Protein AF-A0A4P7ZXP9-F1 (afdb_monomer)

Solvent-accessible surface area (backbone atoms only — not comparable to full-atom values): 6435 Å² total; per-residue (Å²): 137,90,80,90,81,90,74,92,71,78,77,80,91,76,84,67,70,82,79,66,76,79,68,63,56,69,75,55,45,57,50,53,50,53,53,48,54,51,50,50,55,49,53,54,51,52,51,54,52,48,46,54,51,49,39,54,50,16,63,77,66,77,46,70,53,72,69,58,46,53,49,48,53,51,47,37,54,46,38,38,76,75,67,73,41,49,72,68,57,36,49,57,46,41,36,76,59,64,78,42,81,76,92,124

Secondary structure (DSSP, 8-state):
------------S-SSSTTSSS---HHHHHHHHHHHHHHHHHHHHHHHHHHHHHHHHHHHHTS--HHHHHHHHHHHHHHHHHS---HHHHHHHHHHTTSS----

Sequence (104 aa):
MLSWTRSCLTPPALQQDQANELTLPPFQQDHAFAVFEQGDWLAELDLLQLGSALQRSAIARGGYDGRSFDVMVAIADVLEADHGWSFEQSDSWLERMGLWEEEV

Structure (mmCIF, N/CA/C/O backbone):
data_AF-A0A4P7ZXP9-F1
#
_entry.id   AF-A0A4P7ZXP9-F1
#
loop_
_atom_site.group_PDB
_atom_site.id
_atom_site.type_symbol
_atom_site.label_atom_id
_atom_site.label_alt_id
_atom_site.label_comp_id
_atom_site.label_asym_id
_atom_site.label_entity_id
_atom_site.label_seq_id
_atom_site.pdbx_PDB_ins_code
_atom_site.Cartn_x
_atom_site.Cartn_y
_atom_site.Cartn_z
_atom_site.occupancy
_atom_site.B_iso_or_equiv
_atom_site.auth_seq_id
_atom_site.auth_comp_id
_atom_site.auth_asym_id
_atom_site.auth_atom_id
_atom_site.pdbx_PDB_model_num
ATOM 1 N N . MET A 1 1 ? 36.670 -49.813 -47.494 1.00 40.72 1 MET A N 1
ATOM 2 C CA . MET A 1 1 ? 36.821 -48.909 -48.653 1.00 40.72 1 MET A CA 1
ATOM 3 C C . MET A 1 1 ? 37.232 -47.541 -48.134 1.00 40.72 1 MET A C 1
ATOM 5 O O . MET A 1 1 ? 36.515 -46.973 -47.324 1.00 40.72 1 MET A O 1
ATOM 9 N N . LEU A 1 2 ? 38.424 -47.083 -48.518 1.00 45.22 2 LEU A N 1
ATOM 10 C CA . LEU A 1 2 ? 38.931 -45.731 -48.275 1.00 45.22 2 LEU A CA 1
ATOM 11 C C . LEU A 1 2 ? 38.349 -44.790 -49.336 1.00 45.22 2 LEU A C 1
ATOM 13 O O . LEU A 1 2 ? 38.459 -45.117 -50.511 1.00 45.22 2 LEU A O 1
ATOM 17 N N . SER A 1 3 ? 37.816 -43.636 -48.930 1.00 38.38 3 SER A N 1
ATOM 18 C CA . SER A 1 3 ? 38.242 -42.318 -49.438 1.00 38.38 3 SER A CA 1
ATOM 19 C C . SER A 1 3 ? 37.337 -41.217 -48.883 1.00 38.38 3 SER A C 1
ATOM 21 O O . SER A 1 3 ? 36.157 -41.132 -49.211 1.00 38.38 3 SER A O 1
ATOM 23 N N . TRP A 1 4 ? 37.928 -40.360 -48.057 1.00 39.16 4 TRP A N 1
ATOM 24 C CA . TRP A 1 4 ? 37.419 -39.037 -47.736 1.00 39.16 4 TRP A CA 1
ATOM 25 C C . TRP A 1 4 ? 37.588 -38.141 -48.968 1.00 39.16 4 TRP A C 1
ATOM 27 O O . TRP A 1 4 ? 38.711 -37.969 -49.437 1.00 39.16 4 TRP A O 1
ATOM 37 N N . THR A 1 5 ? 36.514 -37.526 -49.460 1.00 55.47 5 THR A N 1
ATOM 38 C CA . THR A 1 5 ? 36.610 -36.354 -50.341 1.00 55.47 5 THR A CA 1
ATOM 39 C C . THR A 1 5 ? 36.014 -35.157 -49.626 1.00 55.47 5 THR A C 1
ATOM 41 O O . THR A 1 5 ? 34.801 -34.980 -49.535 1.00 55.47 5 THR A O 1
ATOM 44 N N . ARG A 1 6 ? 36.918 -34.340 -49.092 1.00 47.84 6 ARG A N 1
ATOM 45 C CA . ARG A 1 6 ? 36.674 -32.973 -48.656 1.00 47.84 6 ARG A CA 1
ATOM 46 C C . ARG A 1 6 ? 36.411 -32.131 -49.907 1.00 47.84 6 ARG A C 1
ATOM 48 O O . ARG A 1 6 ? 37.360 -31.762 -50.589 1.00 47.84 6 ARG A O 1
ATOM 55 N N . SER A 1 7 ? 35.149 -31.827 -50.194 1.00 47.22 7 SER A N 1
ATOM 56 C CA . SER A 1 7 ? 34.789 -30.740 -51.107 1.00 47.22 7 SER A CA 1
ATOM 57 C C . SER A 1 7 ? 34.200 -29.607 -50.286 1.00 47.22 7 SER A C 1
ATOM 59 O O . SER A 1 7 ? 33.078 -29.685 -49.796 1.00 47.22 7 SER A O 1
ATOM 61 N N . CYS A 1 8 ? 35.008 -28.565 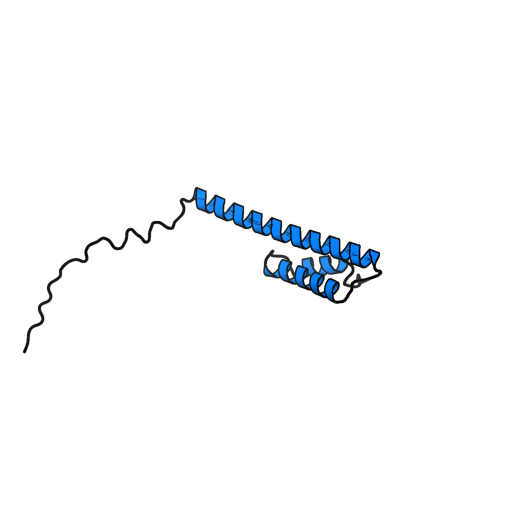-50.108 1.00 53.94 8 CYS A N 1
ATOM 62 C CA . CYS A 1 8 ? 34.561 -27.263 -49.650 1.00 53.94 8 CYS A CA 1
ATOM 63 C C . CYS A 1 8 ? 33.568 -26.720 -50.685 1.00 53.94 8 CYS A C 1
ATOM 65 O O . CYS A 1 8 ? 33.981 -26.290 -51.759 1.00 53.94 8 CYS A O 1
ATOM 67 N N . LEU A 1 9 ? 32.276 -26.757 -50.373 1.00 42.50 9 LEU A N 1
ATOM 68 C CA . LEU A 1 9 ? 31.269 -25.969 -51.069 1.00 42.50 9 LEU A CA 1
ATOM 69 C C . LEU A 1 9 ? 30.574 -25.107 -50.021 1.00 42.50 9 LEU A C 1
ATOM 71 O O . LEU A 1 9 ? 29.904 -25.587 -49.113 1.00 42.50 9 LEU A O 1
ATOM 75 N N . THR A 1 10 ? 30.902 -23.830 -50.137 1.00 50.47 10 THR A N 1
ATOM 76 C CA . THR A 1 10 ? 30.370 -22.632 -49.501 1.00 50.47 10 THR A CA 1
ATOM 77 C C . THR A 1 10 ? 28.924 -22.799 -49.017 1.00 50.47 10 THR A C 1
ATOM 79 O O . THR A 1 10 ? 28.081 -23.224 -49.810 1.00 50.47 10 THR A O 1
ATOM 82 N N . PRO A 1 11 ? 28.587 -22.433 -47.766 1.00 42.31 11 PRO A N 1
ATOM 83 C CA . PRO A 1 11 ? 27.184 -22.293 -47.397 1.00 42.31 11 PRO A CA 1
ATOM 84 C C . PRO A 1 11 ? 26.558 -21.209 -48.292 1.00 42.31 11 PRO A C 1
ATOM 86 O O . PRO A 1 11 ? 27.217 -20.193 -48.544 1.00 42.31 11 PRO A O 1
ATOM 89 N N . PRO A 1 12 ? 25.319 -21.375 -48.794 1.00 42.91 12 PRO A N 1
ATOM 90 C CA . PRO A 1 12 ? 24.595 -20.239 -49.335 1.00 42.91 12 PRO A CA 1
ATOM 91 C C . PRO A 1 12 ? 24.464 -19.218 -48.201 1.00 42.91 12 PRO A C 1
ATOM 93 O O . PRO A 1 12 ? 23.829 -19.468 -47.178 1.00 42.91 12 PRO A O 1
ATOM 96 N N . ALA A 1 13 ? 25.146 -18.089 -48.367 1.00 47.12 13 ALA A N 1
ATOM 97 C CA . ALA A 1 13 ? 25.069 -16.931 -47.497 1.00 47.12 13 ALA A CA 1
ATOM 98 C C . ALA A 1 13 ? 23.676 -16.297 -47.625 1.00 47.12 13 ALA A C 1
ATOM 100 O O . ALA A 1 13 ? 23.509 -15.306 -48.319 1.00 47.12 13 ALA A O 1
ATOM 101 N N . LEU A 1 14 ? 22.668 -16.912 -47.005 1.00 47.22 14 LEU A N 1
ATOM 102 C CA . LEU A 1 14 ? 21.314 -16.365 -46.847 1.00 47.22 14 LEU A CA 1
ATOM 103 C C . LEU A 1 14 ? 20.696 -16.769 -45.497 1.00 47.22 14 LEU A C 1
ATOM 105 O O . LEU A 1 14 ? 19.488 -16.924 -45.374 1.00 47.22 14 LEU A O 1
ATOM 109 N N . GLN A 1 15 ? 21.520 -16.932 -44.459 1.00 45.09 15 GLN A N 1
ATOM 110 C CA . GLN A 1 15 ? 21.032 -17.211 -43.102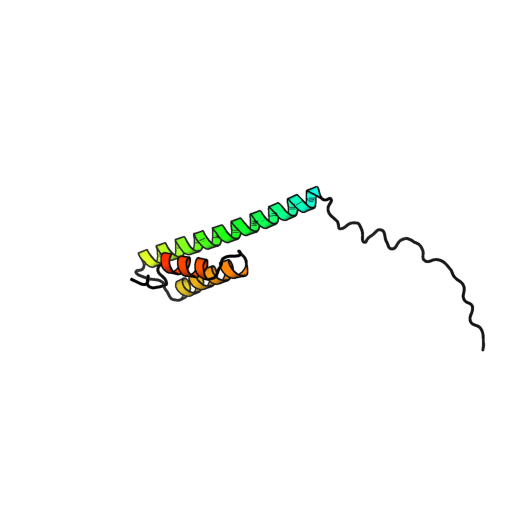 1.00 45.09 15 GLN A CA 1
ATOM 111 C C . GLN A 1 15 ? 21.620 -16.250 -42.062 1.00 45.09 15 GLN A C 1
ATOM 113 O O . GLN A 1 15 ? 21.943 -16.639 -40.945 1.00 45.09 15 GLN A O 1
ATOM 118 N N . GLN A 1 16 ? 21.772 -14.981 -42.449 1.00 41.47 16 GLN A N 1
ATOM 119 C CA . GLN A 1 16 ? 22.060 -13.876 -41.525 1.00 41.47 16 GLN A CA 1
ATOM 120 C C . GLN A 1 16 ? 21.098 -12.686 -41.667 1.00 41.47 16 GLN A C 1
ATOM 122 O O . GLN A 1 16 ? 21.173 -11.777 -40.850 1.00 41.47 16 GLN A O 1
ATOM 127 N N . ASP A 1 17 ? 20.161 -12.701 -42.621 1.00 40.97 17 ASP A N 1
ATOM 128 C CA . ASP A 1 17 ? 19.278 -11.545 -42.850 1.00 40.97 17 ASP A CA 1
ATOM 129 C C . ASP A 1 17 ? 18.024 -11.544 -41.953 1.00 40.97 17 ASP A C 1
ATOM 131 O O . ASP A 1 17 ? 17.488 -10.499 -41.620 1.00 40.97 17 ASP A O 1
ATOM 135 N N . GLN A 1 18 ? 17.590 -12.708 -41.455 1.00 40.97 18 GLN A N 1
ATOM 136 C CA . GLN A 1 18 ? 16.378 -12.814 -40.621 1.00 40.97 18 GLN A CA 1
ATOM 137 C C . GLN A 1 18 ? 16.616 -12.564 -39.122 1.00 40.97 18 GLN A C 1
ATOM 139 O O . GLN A 1 18 ? 15.663 -12.448 -38.359 1.00 40.97 18 GLN A O 1
ATOM 144 N N . ALA A 1 19 ? 17.873 -12.482 -38.674 1.00 43.38 19 ALA A N 1
ATOM 145 C CA . ALA A 1 19 ? 18.191 -12.188 -37.273 1.00 43.38 19 ALA A CA 1
ATOM 146 C C . ALA A 1 19 ? 18.297 -10.679 -36.986 1.00 43.38 19 ALA A C 1
ATOM 148 O O . ALA A 1 19 ? 18.404 -10.291 -35.826 1.00 43.38 19 ALA A O 1
ATOM 149 N N . ASN A 1 20 ? 18.274 -9.834 -38.023 1.00 45.91 20 ASN A N 1
ATOM 150 C CA . ASN A 1 20 ? 18.498 -8.392 -37.897 1.00 45.91 20 ASN A CA 1
ATOM 151 C C . ASN A 1 20 ? 17.198 -7.558 -37.943 1.00 45.91 20 ASN A C 1
ATOM 153 O O . ASN A 1 20 ? 17.248 -6.339 -37.816 1.00 45.91 20 ASN A O 1
ATOM 157 N N . GLU A 1 21 ? 16.034 -8.198 -38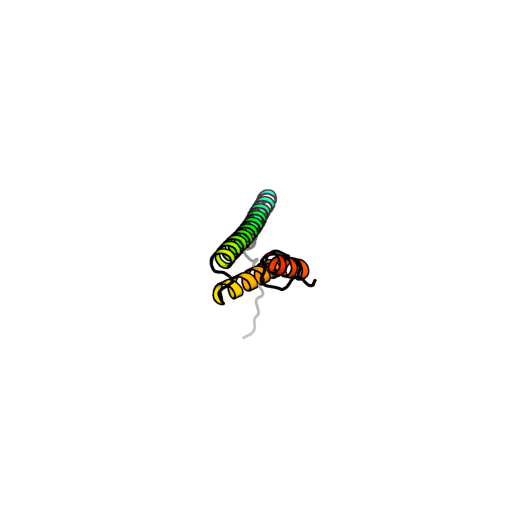.103 1.00 46.81 21 GLU A N 1
ATOM 158 C CA . GLU A 1 21 ? 14.736 -7.542 -38.356 1.00 46.81 21 GLU A CA 1
ATOM 159 C C . GLU A 1 21 ? 13.837 -7.366 -37.115 1.00 46.81 21 GLU A C 1
ATOM 161 O O . GLU A 1 21 ? 12.689 -6.948 -37.238 1.00 46.81 21 GLU A O 1
ATOM 166 N N . LEU A 1 22 ? 14.330 -7.662 -35.907 1.00 57.75 22 LEU A N 1
ATOM 167 C CA . LEU A 1 22 ? 13.579 -7.434 -34.657 1.00 57.75 22 LEU A CA 1
ATOM 168 C C . LEU A 1 22 ? 14.087 -6.237 -33.846 1.00 57.75 22 LEU A C 1
ATOM 170 O O . LEU A 1 22 ? 13.507 -5.890 -32.816 1.00 57.75 22 LEU A O 1
ATOM 174 N N . THR A 1 23 ? 15.150 -5.579 -34.303 1.00 61.47 23 THR A N 1
ATOM 175 C CA . THR A 1 23 ? 15.663 -4.383 -33.641 1.00 61.47 23 THR A CA 1
ATOM 176 C C . THR A 1 23 ? 14.863 -3.188 -34.138 1.00 61.47 23 THR A C 1
ATOM 178 O O . THR A 1 23 ? 15.131 -2.650 -35.212 1.00 61.47 23 THR A O 1
ATOM 181 N N . LEU A 1 24 ? 13.846 -2.792 -33.366 1.00 66.62 24 LEU A N 1
ATOM 182 C CA . LEU A 1 24 ? 13.162 -1.515 -33.564 1.00 66.62 24 LEU A CA 1
ATOM 183 C C . LEU A 1 24 ? 14.216 -0.400 -33.693 1.00 66.62 24 LEU A C 1
ATOM 185 O O . LEU A 1 24 ? 15.193 -0.404 -32.939 1.00 66.62 24 LEU A O 1
ATOM 189 N N . PRO A 1 25 ? 14.060 0.550 -34.627 1.00 74.69 25 PRO A N 1
ATOM 190 C CA . PRO A 1 25 ? 14.984 1.666 -34.714 1.00 74.69 25 PRO A CA 1
ATOM 191 C C . PRO A 1 25 ? 14.978 2.446 -33.387 1.00 74.69 25 PRO A C 1
ATOM 193 O O . PRO A 1 25 ? 13.953 2.461 -32.703 1.00 74.69 25 PRO A O 1
ATOM 196 N N . PRO A 1 26 ? 16.086 3.116 -33.020 1.00 72.50 26 PRO A N 1
ATOM 197 C CA . PRO A 1 26 ? 16.286 3.655 -31.669 1.00 72.50 26 PRO A CA 1
ATOM 198 C C . PRO A 1 26 ? 15.119 4.513 -31.155 1.00 72.50 26 PRO A C 1
ATOM 200 O O . PRO A 1 26 ? 14.646 4.328 -30.042 1.00 72.50 26 PRO A O 1
ATOM 203 N N . PHE A 1 27 ? 14.548 5.361 -32.016 1.00 69.62 27 PHE A N 1
ATOM 204 C CA . PHE A 1 27 ? 13.400 6.207 -31.670 1.00 69.62 27 PHE A CA 1
ATOM 205 C C . PHE A 1 27 ? 12.108 5.424 -31.358 1.00 69.62 27 PHE A C 1
ATOM 207 O O . PHE A 1 27 ? 11.260 5.907 -30.612 1.00 69.62 27 PHE A O 1
ATOM 214 N N . GLN A 1 28 ? 11.927 4.225 -31.923 1.00 72.50 28 GLN A N 1
ATOM 215 C CA . GLN A 1 28 ? 10.803 3.342 -31.593 1.00 72.50 28 GLN A CA 1
ATOM 216 C C . GLN A 1 28 ? 11.061 2.549 -30.307 1.00 72.50 28 GLN A C 1
ATOM 218 O O . GLN A 1 28 ? 10.099 2.202 -29.629 1.00 72.50 28 GLN A O 1
ATOM 223 N N . GLN A 1 29 ? 12.326 2.288 -29.955 1.00 76.69 29 GLN A N 1
ATOM 224 C CA . GLN A 1 29 ? 12.693 1.669 -28.676 1.00 76.69 29 GLN A CA 1
ATOM 225 C C . GLN A 1 29 ? 12.438 2.627 -27.510 1.00 76.69 29 GLN A C 1
ATOM 227 O O . GLN A 1 29 ? 11.771 2.237 -26.556 1.00 76.69 29 GLN A O 1
ATOM 232 N N . ASP A 1 30 ? 12.864 3.888 -27.633 1.00 81.38 30 ASP A N 1
ATOM 233 C CA . ASP A 1 30 ? 12.617 4.924 -26.620 1.00 81.38 30 ASP A CA 1
ATOM 234 C C . ASP A 1 30 ? 11.115 5.143 -26.397 1.00 81.38 30 ASP A C 1
ATOM 236 O O . ASP A 1 30 ? 10.646 5.253 -25.266 1.00 81.38 30 ASP A O 1
ATOM 240 N N . HIS A 1 31 ? 10.330 5.157 -27.481 1.00 81.12 31 HIS A N 1
ATOM 241 C CA . HIS A 1 31 ? 8.880 5.296 -27.382 1.00 81.12 31 HIS A CA 1
ATOM 242 C C . HIS A 1 31 ? 8.216 4.076 -26.733 1.00 81.12 31 HIS A C 1
ATOM 244 O O . HIS A 1 31 ? 7.350 4.240 -25.878 1.00 81.12 31 HIS A O 1
ATOM 250 N N . ALA A 1 32 ? 8.617 2.858 -27.112 1.00 77.81 32 ALA A N 1
ATOM 251 C CA . ALA A 1 32 ? 8.085 1.636 -26.512 1.00 77.81 32 ALA A CA 1
ATOM 252 C C . ALA A 1 32 ? 8.407 1.551 -25.012 1.00 77.81 32 ALA A C 1
ATOM 254 O O . ALA A 1 32 ? 7.547 1.164 -24.224 1.00 77.81 32 ALA A O 1
ATOM 255 N N . PHE A 1 33 ? 9.614 1.964 -24.622 1.00 81.38 33 PHE A N 1
ATOM 256 C CA . PHE A 1 33 ? 10.025 2.050 -23.225 1.00 81.38 33 PHE A CA 1
ATOM 257 C C . PHE A 1 33 ? 9.199 3.087 -22.452 1.00 81.38 33 PHE A C 1
ATOM 259 O O . PHE A 1 33 ? 8.620 2.756 -21.424 1.00 81.38 33 PHE A O 1
ATOM 266 N N . ALA A 1 34 ? 9.027 4.295 -22.996 1.00 83.69 34 ALA A N 1
ATOM 267 C CA . ALA A 1 34 ? 8.210 5.333 -22.366 1.00 83.69 34 ALA A CA 1
ATOM 268 C C . ALA A 1 34 ? 6.733 4.923 -22.195 1.00 83.69 34 ALA A C 1
ATOM 270 O O . ALA A 1 34 ? 6.104 5.265 -21.197 1.00 83.69 34 ALA A O 1
ATOM 271 N N . VAL A 1 35 ? 6.161 4.185 -23.156 1.00 86.31 35 VAL A N 1
ATOM 272 C CA . VAL A 1 35 ? 4.791 3.647 -23.045 1.00 86.31 35 VAL A CA 1
ATOM 273 C C . VAL A 1 35 ? 4.702 2.574 -21.958 1.00 86.31 35 VAL A C 1
ATOM 275 O O . VAL A 1 35 ? 3.697 2.510 -21.252 1.00 86.31 35 VAL A O 1
ATOM 278 N N . PHE A 1 36 ? 5.737 1.746 -21.802 1.00 86.06 36 PHE A N 1
ATOM 279 C CA . PHE A 1 36 ? 5.801 0.759 -20.727 1.00 86.06 36 PHE A CA 1
ATOM 280 C C . PHE A 1 36 ? 5.872 1.429 -19.349 1.00 86.06 36 PHE A C 1
ATOM 282 O O . PHE A 1 36 ? 5.035 1.128 -18.505 1.00 86.06 36 PHE A O 1
ATOM 289 N N . GLU A 1 37 ? 6.788 2.383 -19.148 1.00 88.44 37 GLU A N 1
ATOM 290 C CA . GLU A 1 37 ? 6.894 3.147 -17.892 1.00 88.44 37 GLU A CA 1
ATOM 291 C C . GLU A 1 37 ? 5.598 3.902 -17.573 1.00 88.44 37 GLU A C 1
ATOM 293 O O . GLU A 1 37 ? 5.146 3.936 -16.433 1.00 88.44 37 GLU A O 1
ATOM 298 N N . GLN A 1 38 ? 4.938 4.460 -18.592 1.00 92.00 38 GLN A N 1
ATOM 299 C CA . GLN A 1 38 ? 3.624 5.067 -18.412 1.00 92.00 38 GLN A CA 1
ATOM 300 C C . GLN A 1 38 ? 2.584 4.048 -17.926 1.00 92.00 38 GLN A C 1
ATOM 302 O O . GLN A 1 38 ? 1.762 4.377 -17.073 1.00 92.00 38 GLN A O 1
ATOM 307 N N . GLY A 1 39 ? 2.584 2.839 -18.491 1.00 93.75 39 GLY A N 1
ATOM 308 C CA . GLY A 1 39 ? 1.699 1.761 -18.058 1.00 93.75 39 GLY A CA 1
ATOM 309 C C . GLY A 1 39 ? 1.952 1.356 -16.608 1.00 93.75 39 GLY A C 1
ATOM 310 O O . GLY A 1 39 ? 0.994 1.173 -15.860 1.00 93.75 39 GLY A O 1
ATOM 311 N N . ASP A 1 40 ? 3.221 1.291 -16.212 1.00 94.19 40 ASP A N 1
ATOM 312 C CA . ASP A 1 40 ? 3.641 0.996 -14.844 1.00 94.19 40 ASP A CA 1
ATOM 313 C C . ASP A 1 40 ? 3.121 2.044 -13.845 1.00 94.19 40 ASP A C 1
ATOM 315 O O . ASP A 1 40 ? 2.434 1.700 -12.883 1.00 94.19 40 ASP A O 1
ATOM 319 N N . TRP A 1 41 ? 3.297 3.336 -14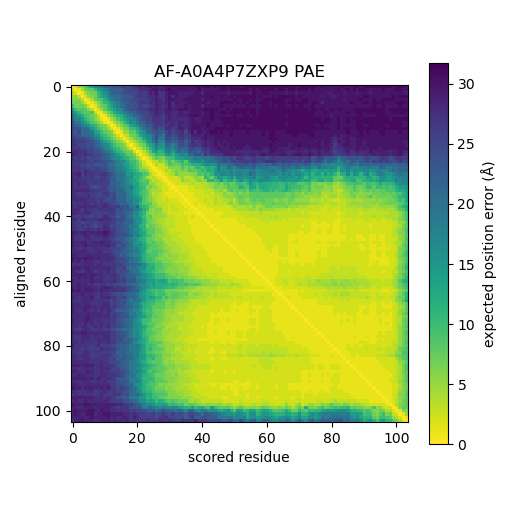.144 1.00 94.19 41 TRP A N 1
ATOM 320 C CA . TRP A 1 41 ? 2.771 4.421 -13.304 1.00 94.19 41 TRP A CA 1
ATOM 321 C C . TRP A 1 41 ? 1.243 4.434 -13.202 1.00 94.19 41 TRP A C 1
ATOM 323 O O . TRP A 1 41 ? 0.686 4.826 -12.175 1.00 94.19 41 TRP A O 1
ATOM 333 N N . LEU A 1 42 ? 0.536 4.040 -14.265 1.00 97.25 42 LEU A N 1
ATOM 334 C CA . LEU A 1 42 ? -0.924 3.934 -14.226 1.00 97.25 42 LEU A CA 1
ATOM 335 C C . LEU A 1 42 ? -1.381 2.756 -13.361 1.00 97.25 42 LEU A C 1
ATOM 337 O O . LEU A 1 42 ? -2.341 2.906 -12.609 1.00 97.25 42 LEU A O 1
ATOM 341 N N . ALA A 1 43 ? -0.688 1.617 -13.434 1.00 97.06 43 ALA A N 1
ATOM 342 C CA . ALA A 1 43 ? -0.969 0.469 -12.580 1.00 97.06 43 ALA A CA 1
ATOM 343 C C . ALA A 1 43 ? -0.735 0.805 -11.098 1.00 97.06 43 ALA A C 1
ATOM 345 O O . ALA A 1 43 ? -1.607 0.535 -10.269 1.00 97.06 43 ALA A O 1
ATOM 346 N N . GLU A 1 44 ? 0.373 1.483 -10.782 1.00 97.88 44 GLU A N 1
ATOM 347 C CA . GLU A 1 44 ? 0.651 1.984 -9.433 1.00 97.88 44 GLU A CA 1
ATOM 348 C C . GLU A 1 44 ? -0.484 2.900 -8.938 1.00 97.88 44 GLU A C 1
ATOM 350 O O . GLU A 1 44 ? -1.033 2.716 -7.847 1.00 97.88 44 GLU A O 1
ATOM 355 N N . LEU A 1 45 ? -0.906 3.865 -9.765 1.00 97.75 45 LEU A N 1
ATOM 356 C CA . LEU A 1 45 ? -1.988 4.789 -9.426 1.00 97.75 45 LEU A CA 1
ATOM 357 C C . LEU A 1 45 ? -3.314 4.063 -9.152 1.00 97.75 45 LEU A C 1
ATOM 359 O O . LEU A 1 45 ? -4.014 4.415 -8.197 1.00 97.75 45 LEU A O 1
ATOM 363 N N . ASP A 1 46 ? -3.665 3.064 -9.960 1.00 98.44 46 ASP A N 1
ATOM 364 C CA . ASP A 1 46 ? -4.890 2.280 -9.785 1.00 98.44 46 ASP A CA 1
ATOM 365 C C . ASP A 1 46 ? -4.879 1.502 -8.457 1.00 98.44 46 ASP A C 1
ATOM 367 O O . ASP A 1 46 ? -5.892 1.480 -7.746 1.00 98.44 46 ASP A O 1
ATOM 371 N N . LEU A 1 47 ? -3.734 0.934 -8.062 1.00 98.50 47 LEU A N 1
ATOM 372 C CA . LEU A 1 47 ? -3.564 0.266 -6.766 1.00 98.50 47 LEU A CA 1
ATOM 373 C C . LEU A 1 47 ? -3.768 1.237 -5.594 1.00 98.50 47 LEU A C 1
ATOM 375 O O . LEU A 1 47 ? -4.510 0.941 -4.650 1.00 98.50 47 LEU A O 1
ATOM 379 N N . LEU A 1 48 ? -3.188 2.437 -5.672 1.00 98.50 48 LEU A N 1
ATOM 380 C CA . LEU A 1 48 ? -3.346 3.470 -4.641 1.00 98.50 48 LEU A CA 1
ATOM 381 C C . LEU A 1 48 ? -4.796 3.968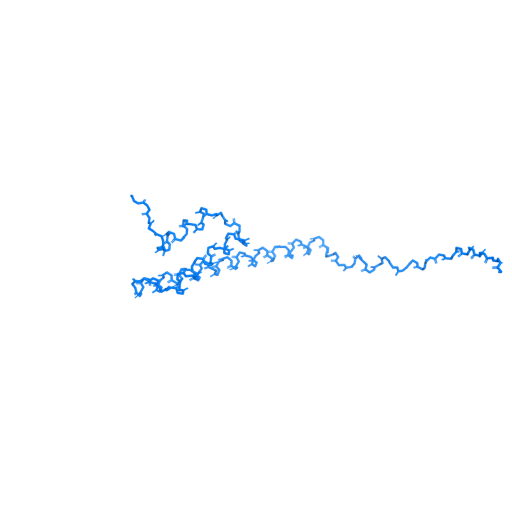 -4.531 1.00 98.50 48 LEU A C 1
ATOM 383 O O . LEU A 1 48 ? -5.302 4.230 -3.429 1.00 98.50 48 LEU A O 1
ATOM 387 N N . GLN A 1 49 ? -5.495 4.077 -5.662 1.00 98.44 49 GLN A N 1
ATOM 388 C CA . GLN A 1 49 ? -6.912 4.436 -5.694 1.00 98.44 49 GLN A CA 1
ATOM 389 C C . GLN A 1 49 ? -7.799 3.330 -5.117 1.00 98.44 49 GLN A C 1
ATOM 391 O O . GLN A 1 49 ? -8.737 3.634 -4.367 1.00 98.44 49 GLN A O 1
ATOM 396 N N . LEU A 1 50 ? -7.489 2.064 -5.412 1.00 98.44 50 LEU A N 1
ATOM 397 C CA . LEU A 1 50 ? -8.160 0.910 -4.820 1.00 98.44 50 LEU A CA 1
ATOM 398 C C . LEU A 1 50 ? -7.992 0.907 -3.298 1.00 98.44 50 LEU A C 1
ATOM 400 O O . LEU A 1 50 ? -8.993 0.824 -2.583 1.00 98.44 50 LEU A O 1
ATOM 404 N N . GLY A 1 51 ? -6.768 1.090 -2.796 1.00 98.19 51 GLY A N 1
ATOM 405 C CA . GLY A 1 51 ? -6.516 1.152 -1.356 1.00 98.19 51 GLY A CA 1
ATOM 406 C C . GLY A 1 51 ? -7.278 2.291 -0.672 1.00 98.19 51 GLY A C 1
ATOM 407 O O . GLY A 1 51 ? -7.963 2.086 0.330 1.00 98.19 51 GLY A O 1
ATOM 408 N N . SER A 1 52 ? -7.305 3.473 -1.294 1.00 98.25 52 SER A N 1
ATOM 409 C CA . SER A 1 52 ? -8.105 4.607 -0.810 1.00 98.25 52 SER A CA 1
ATOM 410 C C . SER A 1 52 ? -9.613 4.306 -0.778 1.00 98.25 52 SER A C 1
ATOM 412 O O . SER A 1 52 ? -10.341 4.790 0.092 1.00 98.25 52 SER A O 1
ATOM 414 N N . ALA 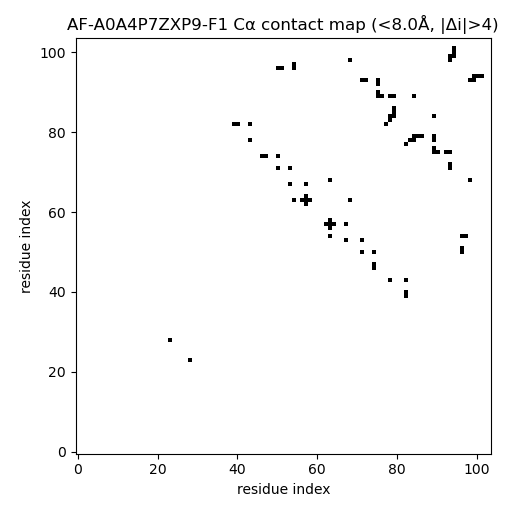A 1 53 ? -10.128 3.534 -1.740 1.00 98.31 53 ALA A N 1
ATOM 415 C CA . ALA A 1 53 ? -11.530 3.124 -1.759 1.00 98.31 53 ALA A CA 1
ATOM 416 C C . ALA A 1 53 ? -11.848 2.104 -0.654 1.00 98.31 53 ALA A C 1
ATOM 418 O O . ALA A 1 53 ? -12.888 2.224 0.002 1.00 98.31 53 ALA A O 1
ATOM 419 N N . LEU A 1 54 ? -10.945 1.150 -0.417 1.00 98.00 54 LEU A N 1
ATOM 420 C CA . LEU A 1 54 ? -11.059 0.168 0.660 1.00 98.00 54 LEU A CA 1
ATOM 421 C C . LEU A 1 54 ? -11.034 0.840 2.032 1.00 98.00 54 LEU A C 1
ATOM 423 O O . LEU A 1 54 ? -11.919 0.567 2.840 1.00 98.00 54 LEU A O 1
ATOM 427 N N . GLN A 1 55 ? -10.125 1.791 2.259 1.00 97.75 55 GLN A N 1
ATOM 428 C CA . GLN A 1 55 ? -10.073 2.569 3.497 1.00 97.75 55 GLN A CA 1
ATOM 429 C C . GLN A 1 55 ? -11.394 3.298 3.768 1.00 97.75 55 GLN A C 1
ATOM 431 O O . GLN A 1 55 ? -11.959 3.192 4.856 1.00 97.75 55 GLN A O 1
ATOM 436 N N . ARG A 1 56 ? -11.951 4.002 2.773 1.00 97.50 56 ARG A N 1
ATOM 437 C CA . ARG A 1 56 ? -13.253 4.676 2.934 1.00 97.50 56 ARG A CA 1
ATOM 438 C C . ARG A 1 56 ? -14.374 3.692 3.265 1.00 97.50 56 ARG A C 1
ATOM 440 O O . ARG A 1 56 ? -15.236 4.002 4.086 1.00 97.50 56 ARG A O 1
ATOM 447 N N . SER A 1 57 ? -14.366 2.515 2.639 1.00 96.81 57 SER A N 1
ATOM 448 C CA . SER A 1 57 ? -15.324 1.451 2.945 1.00 96.81 57 SER A CA 1
ATOM 449 C C . SER A 1 57 ? -15.150 0.929 4.374 1.00 96.81 57 SER A C 1
ATOM 451 O O . SER A 1 57 ? -16.144 0.752 5.074 1.00 96.81 57 SER A O 1
ATOM 453 N N . ALA A 1 58 ? -13.912 0.727 4.828 1.00 96.19 58 ALA A N 1
ATOM 454 C CA . ALA A 1 58 ? -13.603 0.307 6.190 1.00 96.19 58 ALA A CA 1
ATOM 455 C C . ALA A 1 58 ? -14.084 1.340 7.217 1.00 96.19 58 ALA A C 1
ATOM 457 O O . ALA A 1 58 ? -14.806 0.984 8.144 1.00 96.19 58 ALA A O 1
ATOM 458 N N . ILE A 1 59 ? -13.811 2.631 6.997 1.00 96.06 59 ILE A N 1
ATOM 459 C CA . ILE A 1 59 ? -14.315 3.727 7.843 1.00 96.06 59 ILE A CA 1
ATOM 460 C C . ILE A 1 59 ? -15.846 3.686 7.929 1.00 96.06 59 ILE A C 1
ATOM 462 O O . ILE A 1 59 ? -16.410 3.750 9.019 1.00 96.06 59 ILE A O 1
ATOM 466 N N . ALA A 1 60 ? -16.533 3.521 6.794 1.00 96.75 60 ALA A N 1
ATOM 467 C CA . ALA A 1 60 ? -17.994 3.451 6.761 1.00 96.75 60 ALA A CA 1
ATOM 468 C C . ALA A 1 60 ? -18.566 2.216 7.485 1.00 96.75 60 ALA A C 1
ATOM 470 O O . ALA A 1 60 ? -19.715 2.242 7.927 1.00 96.75 60 ALA A O 1
ATOM 471 N N . ARG A 1 61 ? -17.783 1.138 7.599 1.00 94.88 61 ARG A N 1
ATOM 472 C CA . ARG A 1 61 ? -18.169 -0.129 8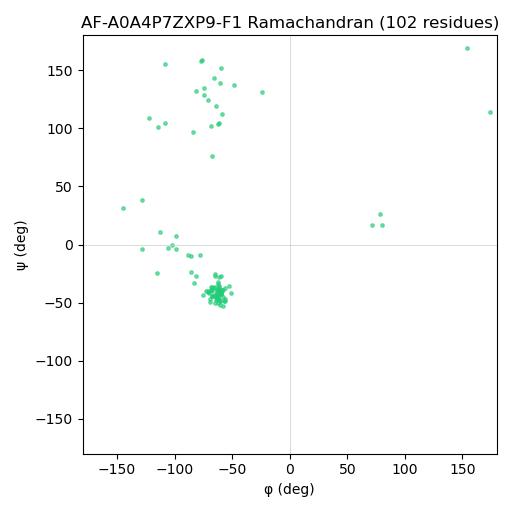.242 1.00 94.88 61 ARG A CA 1
ATOM 473 C C . ARG A 1 61 ? -17.656 -0.269 9.679 1.00 94.88 61 ARG A C 1
ATOM 475 O O . ARG A 1 61 ? -18.014 -1.238 10.340 1.00 94.88 61 ARG A O 1
ATOM 482 N N . GLY A 1 62 ? -16.865 0.688 10.165 1.00 94.62 62 GLY A N 1
ATOM 483 C CA . GLY A 1 62 ? -16.250 0.655 11.495 1.00 94.62 62 GLY A CA 1
ATOM 484 C C . GLY A 1 62 ? -14.987 -0.207 11.595 1.00 94.62 62 GLY A C 1
ATOM 485 O O . GLY A 1 62 ? -14.588 -0.557 12.700 1.00 94.62 62 GLY A O 1
ATOM 486 N N . GLY A 1 63 ? -14.373 -0.564 10.468 1.00 94.31 63 GLY A N 1
ATOM 487 C CA . GLY A 1 63 ? -13.138 -1.341 10.405 1.00 94.31 63 GLY A CA 1
ATOM 488 C C . GLY A 1 63 ? -12.998 -2.124 9.102 1.00 94.31 63 GLY A C 1
ATOM 489 O O . GLY A 1 63 ? -13.939 -2.237 8.310 1.00 94.31 63 GLY A O 1
ATOM 490 N N . TYR A 1 64 ? -11.805 -2.671 8.880 1.00 96.44 64 TYR A N 1
ATOM 491 C CA . TYR A 1 64 ? -11.546 -3.588 7.775 1.00 96.44 64 TYR A CA 1
ATOM 492 C C . TYR A 1 64 ? -12.168 -4.957 8.068 1.00 96.44 64 TYR A C 1
ATOM 494 O O . TYR A 1 64 ? -12.019 -5.498 9.163 1.00 96.44 64 TYR A O 1
ATOM 502 N N . ASP A 1 65 ? -12.845 -5.545 7.080 1.00 95.25 65 ASP A N 1
ATOM 503 C CA . ASP A 1 65 ? -13.059 -6.993 7.094 1.00 95.25 65 ASP A CA 1
ATOM 504 C C . ASP A 1 65 ? -11.767 -7.716 6.683 1.00 95.25 65 ASP A C 1
ATOM 506 O O . ASP A 1 65 ? -10.897 -7.123 6.043 1.00 95.25 65 ASP A O 1
ATOM 510 N N . GLY A 1 66 ? -11.639 -8.997 7.045 1.00 95.19 66 GLY A N 1
ATOM 511 C CA . GLY A 1 66 ? -10.394 -9.746 6.827 1.00 95.19 66 GLY A CA 1
ATOM 512 C C . GLY A 1 66 ? -9.938 -9.758 5.365 1.00 95.19 66 GLY A C 1
ATOM 513 O O . GLY A 1 66 ? -8.765 -9.570 5.086 1.00 95.19 66 GLY A O 1
ATOM 514 N N . ARG A 1 67 ? -10.876 -9.851 4.414 1.00 97.00 67 ARG A N 1
ATOM 515 C CA . ARG A 1 67 ? -10.542 -9.803 2.984 1.00 97.00 67 ARG A CA 1
ATOM 516 C C . ARG A 1 67 ? -9.999 -8.437 2.575 1.00 97.00 67 ARG A C 1
ATOM 518 O O . ARG A 1 67 ? -9.060 -8.366 1.795 1.00 97.00 67 ARG A O 1
ATOM 525 N N . SER A 1 68 ? -10.626 -7.362 3.038 1.00 96.19 68 SER A N 1
ATOM 526 C CA . SER A 1 68 ? -10.195 -6.002 2.716 1.00 96.19 68 SER A CA 1
ATOM 527 C C . SER A 1 68 ? -8.822 -5.716 3.320 1.00 96.19 68 SER A C 1
ATOM 529 O O . SER A 1 68 ? -8.005 -5.089 2.662 1.00 96.19 68 SER A O 1
ATOM 531 N N . PHE A 1 69 ? -8.555 -6.226 4.524 1.00 97.06 69 PHE A N 1
ATOM 532 C CA . PHE A 1 69 ? -7.234 -6.187 5.147 1.00 97.06 69 PHE A CA 1
ATOM 533 C C . PHE A 1 69 ? -6.185 -6.922 4.297 1.00 97.06 69 PHE A C 1
ATOM 535 O O . PHE A 1 69 ? -5.185 -6.318 3.920 1.00 97.06 69 PHE A O 1
ATOM 542 N N . ASP A 1 70 ? -6.451 -8.174 3.908 1.00 97.94 70 ASP A N 1
ATOM 543 C CA . ASP A 1 70 ? -5.531 -8.972 3.083 1.00 97.94 70 ASP A CA 1
ATOM 544 C C . ASP A 1 70 ? -5.217 -8.287 1.744 1.00 97.94 70 ASP A C 1
ATOM 546 O O . ASP A 1 70 ? -4.083 -8.309 1.275 1.00 97.94 70 ASP A O 1
ATOM 550 N N . VAL A 1 71 ? -6.217 -7.647 1.125 1.00 98.25 71 VAL A N 1
ATOM 551 C CA . VAL A 1 71 ? -6.024 -6.908 -0.130 1.00 98.25 71 VAL A CA 1
ATOM 552 C C . VAL A 1 71 ? -5.144 -5.677 0.074 1.00 98.25 71 VAL A C 1
ATOM 554 O O . VAL A 1 71 ? -4.315 -5.395 -0.781 1.00 98.25 71 VAL A O 1
ATOM 557 N N . MET A 1 72 ? -5.292 -4.948 1.181 1.00 98.25 72 MET A N 1
ATOM 558 C CA . MET A 1 72 ? -4.437 -3.792 1.473 1.00 98.25 72 MET A CA 1
ATOM 559 C C . MET A 1 72 ? -2.975 -4.213 1.651 1.00 98.25 72 MET A C 1
ATOM 561 O O . MET A 1 72 ? -2.096 -3.573 1.085 1.00 98.25 72 MET A O 1
ATOM 565 N N . VAL A 1 73 ? -2.721 -5.318 2.358 1.00 97.69 73 VAL A N 1
ATOM 566 C CA . VAL A 1 73 ? -1.366 -5.877 2.499 1.00 97.69 73 VAL A CA 1
ATOM 567 C C . VAL A 1 73 ? -0.821 -6.329 1.141 1.00 97.69 73 VAL A C 1
ATOM 569 O O . VAL A 1 73 ? 0.281 -5.949 0.770 1.00 97.69 73 VAL A O 1
ATOM 572 N N . ALA A 1 74 ? -1.620 -7.034 0.338 1.00 98.44 74 ALA A N 1
ATOM 573 C CA . ALA A 1 74 ? -1.198 -7.448 -0.999 1.00 98.44 74 ALA A CA 1
ATOM 574 C C . ALA A 1 74 ? -0.906 -6.262 -1.938 1.00 98.44 74 ALA A C 1
ATOM 576 O O . ALA A 1 74 ? -0.036 -6.364 -2.797 1.00 98.44 74 ALA A O 1
ATOM 577 N N . ILE A 1 75 ? -1.615 -5.136 -1.795 1.00 98.44 75 ILE A N 1
ATOM 578 C CA . ILE A 1 75 ? -1.301 -3.905 -2.535 1.00 98.44 75 ILE A CA 1
ATOM 579 C C . ILE A 1 75 ? 0.086 -3.390 -2.135 1.00 98.44 75 ILE A C 1
ATOM 581 O O . ILE A 1 75 ? 0.878 -3.076 -3.017 1.00 98.44 75 ILE A O 1
ATOM 585 N N . ALA A 1 76 ? 0.386 -3.329 -0.835 1.00 98.19 76 ALA A N 1
ATOM 586 C CA . ALA A 1 76 ? 1.701 -2.926 -0.341 1.00 98.19 76 ALA A CA 1
ATOM 587 C C . ALA A 1 76 ? 2.819 -3.834 -0.886 1.00 98.19 76 ALA A C 1
ATOM 589 O O . ALA A 1 76 ? 3.797 -3.322 -1.428 1.00 98.19 76 ALA A O 1
ATOM 590 N N . ASP A 1 77 ? 2.618 -5.155 -0.861 1.00 98.19 77 ASP A N 1
ATOM 591 C CA . ASP A 1 77 ? 3.577 -6.126 -1.401 1.00 98.19 77 ASP A CA 1
ATOM 592 C C . ASP A 1 77 ? 3.850 -5.908 -2.903 1.00 98.19 77 ASP A C 1
ATOM 594 O O . ASP A 1 77 ? 4.994 -5.984 -3.351 1.00 98.19 77 ASP A O 1
ATOM 598 N N . VAL A 1 78 ? 2.811 -5.625 -3.702 1.00 98.19 78 VAL A N 1
ATOM 599 C CA . VAL A 1 78 ? 2.957 -5.360 -5.147 1.00 98.19 78 VAL A CA 1
ATOM 600 C C . VAL A 1 78 ? 3.678 -4.037 -5.398 1.00 98.19 78 VAL A C 1
ATOM 602 O O . VAL A 1 78 ? 4.525 -3.957 -6.285 1.00 98.19 78 VAL A O 1
ATOM 605 N N . LEU A 1 79 ? 3.390 -3.002 -4.607 1.00 98.12 79 LEU A N 1
ATOM 606 C CA . LEU A 1 79 ? 4.087 -1.720 -4.719 1.00 98.12 79 LEU A CA 1
ATOM 607 C C . LEU A 1 79 ? 5.593 -1.869 -4.439 1.00 98.12 79 LEU A C 1
ATOM 609 O O . LEU A 1 79 ? 6.407 -1.258 -5.133 1.00 98.12 79 LEU A O 1
ATOM 613 N N . GLU A 1 80 ? 5.973 -2.716 -3.479 1.00 97.69 80 GLU A N 1
ATOM 614 C CA . GLU A 1 80 ? 7.378 -3.044 -3.202 1.00 97.69 80 GLU A CA 1
ATOM 615 C C . GLU A 1 80 ? 8.027 -3.867 -4.321 1.00 97.69 80 GLU A C 1
ATOM 617 O O . GLU A 1 80 ? 9.127 -3.548 -4.777 1.00 97.69 80 GLU A O 1
ATOM 622 N N . ALA A 1 81 ? 7.364 -4.941 -4.757 1.00 97.06 81 ALA A N 1
ATOM 623 C CA . ALA A 1 81 ? 7.942 -5.897 -5.695 1.00 97.06 81 ALA A CA 1
ATOM 624 C C . ALA A 1 81 ? 8.050 -5.344 -7.123 1.00 97.06 81 ALA A C 1
ATOM 626 O O . ALA A 1 81 ? 9.057 -5.583 -7.794 1.00 97.06 81 ALA A O 1
ATOM 627 N N . ASP A 1 82 ? 7.028 -4.607 -7.563 1.00 96.25 82 ASP A N 1
ATOM 628 C CA . ASP A 1 82 ? 6.839 -4.268 -8.974 1.00 96.25 82 ASP A CA 1
ATOM 6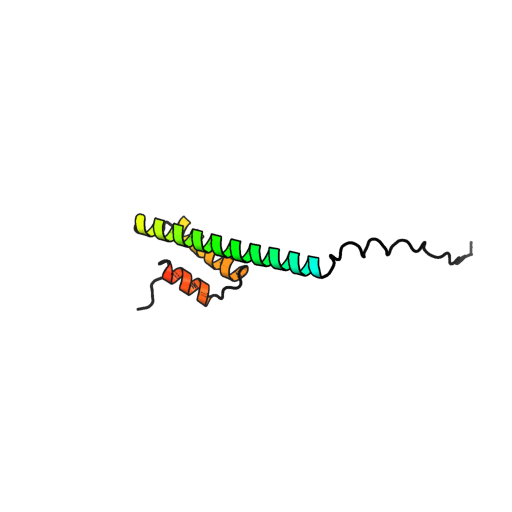29 C C . ASP A 1 82 ? 6.949 -2.759 -9.251 1.00 96.25 82 ASP A C 1
ATOM 631 O O . ASP A 1 82 ? 7.350 -2.386 -10.350 1.00 96.25 82 ASP A O 1
ATOM 635 N N . HIS A 1 83 ? 6.693 -1.892 -8.260 1.00 95.25 83 HIS A N 1
ATOM 636 C CA . HIS A 1 83 ? 6.680 -0.428 -8.441 1.00 95.25 83 HIS A CA 1
ATOM 637 C C . HIS A 1 83 ? 7.810 0.312 -7.705 1.00 95.25 83 HIS A C 1
ATOM 639 O O . HIS A 1 83 ? 7.833 1.541 -7.629 1.00 95.25 83 HIS A O 1
ATOM 645 N N . GLY A 1 84 ? 8.787 -0.427 -7.173 1.00 95.56 84 GLY A N 1
ATOM 646 C CA . GLY A 1 84 ? 10.018 0.142 -6.620 1.00 95.56 84 GLY A CA 1
ATOM 647 C C . GLY A 1 84 ? 9.848 0.885 -5.295 1.00 95.56 84 GLY A C 1
ATOM 648 O O . GLY A 1 84 ? 10.746 1.643 -4.915 1.00 95.56 84 GLY A O 1
ATOM 649 N N . TRP A 1 85 ? 8.734 0.683 -4.587 1.00 98.12 85 TRP A N 1
ATOM 650 C CA . TRP A 1 85 ? 8.593 1.190 -3.227 1.00 98.12 85 TRP A CA 1
ATOM 651 C C . TRP A 1 85 ? 9.579 0.492 -2.289 1.00 98.12 85 TRP A C 1
ATOM 653 O O . TRP A 1 85 ? 9.846 -0.703 -2.405 1.00 98.12 85 TRP A O 1
ATOM 663 N N . SER A 1 86 ? 10.116 1.238 -1.326 1.00 98.06 86 SER A N 1
ATOM 664 C CA . SER A 1 86 ? 10.803 0.629 -0.192 1.00 98.06 86 SER A CA 1
ATOM 665 C C . SER A 1 86 ? 9.794 0.073 0.813 1.00 98.06 86 SER A C 1
ATOM 667 O O . SER A 1 86 ? 8.668 0.560 0.919 1.00 98.06 86 SER A O 1
ATOM 669 N N . PHE A 1 87 ? 10.249 -0.879 1.626 1.00 96.56 87 PHE A N 1
ATOM 670 C CA . PHE A 1 87 ? 9.497 -1.383 2.777 1.00 96.56 87 PHE A CA 1
ATOM 671 C C . PHE A 1 87 ? 9.017 -0.259 3.719 1.00 96.56 87 PHE A C 1
ATOM 673 O O . PHE A 1 87 ? 7.931 -0.304 4.274 1.00 96.56 87 PHE A O 1
ATOM 680 N N . GLU A 1 88 ? 9.809 0.800 3.891 1.00 97.62 88 GLU A N 1
ATOM 681 C CA . GLU A 1 88 ? 9.421 1.936 4.739 1.00 97.62 88 GLU A CA 1
ATOM 682 C C . GLU A 1 88 ? 8.247 2.717 4.126 1.00 97.62 88 GLU A C 1
ATOM 684 O O . GLU A 1 88 ? 7.371 3.200 4.842 1.00 97.62 88 GLU A O 1
ATOM 689 N N . GLN A 1 89 ? 8.207 2.843 2.794 1.00 97.62 89 GLN A N 1
ATOM 690 C CA . GLN A 1 89 ? 7.119 3.531 2.097 1.00 97.62 89 GLN A CA 1
ATOM 691 C C . GLN A 1 89 ? 5.811 2.744 2.166 1.00 97.62 89 GLN A C 1
ATOM 693 O O . GLN A 1 89 ? 4.751 3.348 2.358 1.00 97.62 89 GLN A O 1
ATOM 698 N N . SER A 1 90 ? 5.880 1.424 2.003 1.00 97.12 90 SER A N 1
ATOM 699 C CA . SER A 1 90 ? 4.719 0.541 2.093 1.00 97.12 90 SER A CA 1
ATOM 700 C C . SER A 1 90 ? 4.172 0.485 3.519 1.00 97.12 90 SER A C 1
ATOM 702 O O . SER A 1 90 ? 2.968 0.665 3.709 1.00 97.12 90 SER A O 1
ATOM 704 N N . ASP A 1 91 ? 5.041 0.370 4.521 1.00 96.38 91 ASP A N 1
ATOM 705 C CA . ASP A 1 91 ? 4.661 0.362 5.933 1.00 96.38 91 ASP A CA 1
ATOM 706 C C . ASP A 1 91 ? 4.001 1.688 6.349 1.00 96.38 91 ASP A C 1
ATOM 708 O O . ASP A 1 91 ? 2.850 1.707 6.790 1.00 96.38 91 ASP A O 1
ATOM 712 N N . SER A 1 92 ? 4.632 2.826 6.026 1.00 96.56 92 SER A N 1
ATOM 713 C CA . SER A 1 92 ? 4.051 4.165 6.237 1.00 96.56 92 SER A CA 1
ATOM 714 C C . SER A 1 92 ? 2.735 4.386 5.479 1.00 96.56 92 SER A C 1
ATOM 716 O O . SER A 1 92 ? 1.915 5.243 5.827 1.00 96.56 92 SER A O 1
ATOM 718 N N . TRP A 1 93 ? 2.519 3.695 4.361 1.00 97.31 93 TRP A N 1
ATOM 719 C CA . TRP A 1 93 ? 1.241 3.746 3.659 1.00 97.31 93 TRP A CA 1
ATOM 720 C C . TRP A 1 93 ? 0.173 2.929 4.386 1.00 97.31 93 TRP A C 1
ATOM 722 O O . TRP A 1 93 ? -0.928 3.444 4.576 1.00 97.31 93 TRP A O 1
ATOM 732 N N . LEU A 1 94 ? 0.491 1.724 4.858 1.00 97.00 94 LEU A N 1
ATOM 733 C CA . LEU A 1 94 ? -0.424 0.883 5.633 1.00 97.00 94 LEU A CA 1
ATOM 734 C C . LEU A 1 94 ? -0.824 1.531 6.972 1.00 97.00 94 LEU A C 1
ATOM 736 O O . LEU A 1 94 ? -2.007 1.502 7.330 1.00 97.00 94 LEU A O 1
ATOM 740 N N . GLU A 1 95 ? 0.109 2.203 7.654 1.00 96.25 95 GLU A N 1
ATOM 741 C CA . GLU A 1 95 ? -0.163 3.038 8.835 1.00 96.25 95 GLU A CA 1
ATOM 742 C C . GLU A 1 95 ? -1.174 4.146 8.520 1.00 96.25 95 GLU A C 1
ATOM 744 O O . GLU A 1 95 ? -2.226 4.244 9.151 1.00 96.25 95 GLU A O 1
ATOM 749 N N . ARG A 1 96 ? -0.922 4.948 7.473 1.00 95.31 96 ARG A N 1
ATOM 750 C CA . ARG A 1 96 ? -1.841 6.024 7.043 1.00 95.31 96 ARG A CA 1
ATOM 751 C C . ARG A 1 96 ? -3.210 5.505 6.613 1.00 95.31 96 ARG A C 1
ATOM 753 O O . ARG A 1 96 ? -4.208 6.226 6.699 1.00 95.31 96 ARG A O 1
ATOM 760 N N . MET A 1 97 ? -3.265 4.270 6.127 1.00 95.62 97 MET A N 1
ATOM 761 C CA . MET A 1 97 ? -4.512 3.597 5.788 1.00 95.62 97 MET A CA 1
ATOM 762 C C . MET A 1 97 ? -5.245 3.057 7.027 1.00 95.62 97 MET A C 1
ATOM 764 O O . MET A 1 97 ? -6.416 2.686 6.925 1.00 95.62 97 MET A O 1
ATOM 768 N N . GLY A 1 98 ? -4.622 3.079 8.206 1.00 93.31 98 GLY A N 1
ATOM 769 C CA . GLY A 1 98 ? -5.202 2.647 9.475 1.00 93.31 98 GLY 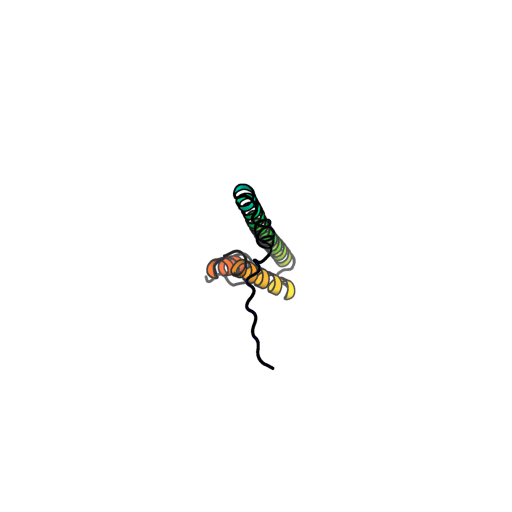A CA 1
ATOM 770 C C . GLY A 1 98 ? -5.213 1.130 9.656 1.00 93.31 98 GLY A C 1
ATOM 771 O O . GLY A 1 98 ? -6.104 0.616 10.331 1.00 93.31 98 GLY A O 1
ATOM 772 N N . LEU A 1 99 ? -4.293 0.410 8.999 1.00 90.38 99 LEU A N 1
ATOM 773 C CA . LEU A 1 99 ? -4.086 -1.024 9.236 1.00 90.38 99 LEU A CA 1
ATOM 774 C C . LEU A 1 99 ? -3.186 -1.279 10.446 1.00 90.38 99 LEU A C 1
ATOM 776 O O . LEU A 1 99 ? -3.394 -2.262 11.156 1.00 90.38 99 LEU A O 1
ATOM 780 N N . TRP A 1 100 ? -2.230 -0.386 10.680 1.00 86.38 100 TRP A N 1
ATOM 781 C CA . TRP A 1 100 ? -1.298 -0.438 11.798 1.00 86.38 100 TRP A CA 1
ATOM 782 C C . TRP A 1 100 ? -1.618 0.651 12.823 1.00 86.38 100 TRP A C 1
ATOM 784 O O . TRP A 1 100 ? -2.253 1.658 12.499 1.00 86.38 100 TRP A O 1
ATOM 794 N N . GLU A 1 101 ? -1.215 0.426 14.072 1.00 71.50 101 GLU A N 1
ATOM 795 C CA . GLU A 1 101 ? -1.258 1.463 15.102 1.00 71.50 101 GLU A CA 1
ATOM 796 C C . GLU A 1 101 ? -0.122 2.455 14.833 1.00 71.50 101 GLU A C 1
ATOM 798 O O . GLU A 1 101 ? 1.024 2.047 14.677 1.00 71.50 101 GLU A O 1
ATOM 803 N N . GLU A 1 102 ? -0.434 3.749 14.779 1.00 62.88 102 GLU A N 1
ATOM 804 C CA . GLU A 1 102 ? 0.588 4.799 14.786 1.00 62.88 102 GLU A CA 1
ATOM 805 C C . GLU A 1 102 ? 1.319 4.710 16.140 1.00 62.88 102 GLU A C 1
ATOM 807 O O . GLU A 1 102 ? 0.667 4.808 17.182 1.00 62.88 102 GLU A O 1
ATOM 812 N N . GLU A 1 103 ? 2.634 4.454 16.159 1.00 55.84 103 GLU A N 1
ATOM 813 C CA . GLU A 1 103 ? 3.412 4.447 17.409 1.00 55.84 103 GLU A CA 1
ATOM 814 C C . GLU A 1 103 ? 3.364 5.854 18.043 1.00 55.84 103 GLU A C 1
ATOM 816 O O . GLU A 1 103 ? 4.025 6.782 17.574 1.00 55.84 103 GLU A O 1
ATOM 821 N N . VAL A 1 104 ? 2.547 6.024 19.095 1.00 47.00 104 VAL A N 1
ATOM 822 C CA . VAL A 1 104 ? 2.394 7.279 19.867 1.00 47.00 104 VAL A CA 1
ATOM 823 C C . VAL A 1 104 ? 3.354 7.342 21.050 1.00 47.00 104 VAL A C 1
ATOM 825 O O . VAL A 1 104 ? 3.398 6.364 21.833 1.00 47.00 104 VAL A O 1
#

pLDDT: mean 81.58, std 21.25, range [38.38, 98.5]

Mean predicted aligned error: 12.81 Å

Radius of gyration: 27.77 Å; Cα contacts (8 Å, |Δi|>4): 45; chains: 1; bounding box: 57×56×71 Å

Nearest PDB structures (foldseek):
  5vi5-assembly1_D  TM=3.820E-01  e=8.883E+00  Mycolicibacterium smegmatis MC2 155

Foldseek 3Di:
DDDDDDDDDDDPPPPPPVVVPPDDPPVVVVVVVVVVVVVLVVVLVVLLVLLVVLLVVQVVVVHHDPVSLVSLVVSLVCCVPRVVDDPVRSVVVCVVSVVDPDPD